Protein AF-A0A8T6YAH9-F1 (afdb_monomer)

Solvent-accessible surface area (backbone atoms only — not comparable to full-atom values): 8298 Å² total; per-residue (Å²): 131,83,70,80,77,78,72,64,67,62,47,77,46,62,54,82,71,55,46,74,66,52,45,48,53,35,43,75,65,72,21,39,48,51,38,29,37,60,87,86,50,88,73,58,69,43,68,39,98,89,64,56,21,28,54,4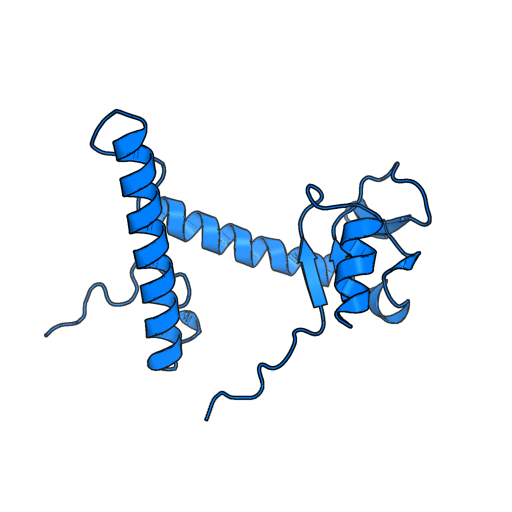2,87,64,40,65,74,90,46,64,88,46,44,60,70,59,56,53,55,51,56,58,54,50,53,40,51,48,43,39,38,64,62,67,38,68,89,62,68,98,67,83,56,71,67,56,51,52,52,53,54,48,52,54,49,51,52,47,52,51,44,29,51,50,17,57,74,72,71,37,65,85,39,47,55,40,68,68,57,79,74,79,67,86,125

Structure (mmCIF, N/CA/C/O backbone):
data_AF-A0A8T6YAH9-F1
#
_entry.id   AF-A0A8T6YAH9-F1
#
loop_
_atom_site.group_PDB
_atom_site.id
_atom_site.type_symbol
_atom_site.label_atom_id
_atom_site.label_alt_id
_atom_site.label_comp_id
_atom_site.label_asym_id
_atom_site.label_entity_id
_atom_site.label_seq_id
_atom_site.pdbx_PDB_ins_code
_atom_site.Cartn_x
_atom_site.Cartn_y
_atom_site.Cartn_z
_atom_site.occupancy
_atom_site.B_iso_or_equiv
_atom_site.auth_seq_id
_atom_site.auth_comp_id
_atom_site.auth_asym_id
_atom_site.auth_atom_id
_atom_site.pdbx_PDB_model_num
ATOM 1 N N . MET A 1 1 ? -14.591 8.799 -23.279 1.00 38.09 1 MET A N 1
ATOM 2 C CA . MET A 1 1 ? -15.288 8.832 -21.974 1.00 38.09 1 MET A CA 1
ATOM 3 C C . MET A 1 1 ? -14.310 8.413 -20.886 1.00 38.09 1 MET A C 1
ATOM 5 O O . MET A 1 1 ? -13.881 7.266 -20.896 1.00 38.09 1 MET A O 1
ATOM 9 N N . LYS A 1 2 ? -13.900 9.321 -19.988 1.00 38.56 2 LYS A N 1
ATOM 10 C CA . LYS A 1 2 ? -13.252 8.903 -18.735 1.00 38.56 2 LYS A CA 1
ATOM 11 C C . LYS A 1 2 ? -14.321 8.142 -17.951 1.00 38.56 2 LYS A C 1
ATOM 13 O O . LYS A 1 2 ? -15.363 8.721 -17.662 1.00 38.56 2 LYS A O 1
ATOM 18 N N . SER A 1 3 ? -14.105 6.855 -17.677 1.00 45.94 3 SER A N 1
ATOM 19 C CA . SER A 1 3 ? -14.873 6.149 -16.645 1.00 45.94 3 SER A CA 1
ATOM 20 C C . SER A 1 3 ? -14.916 7.053 -15.410 1.00 45.94 3 SER A C 1
ATOM 22 O O . SER A 1 3 ? -13.846 7.561 -15.054 1.00 45.94 3 SER A O 1
ATOM 24 N N . PRO A 1 4 ? -16.072 7.287 -14.757 1.00 51.59 4 PRO A N 1
ATOM 25 C CA . PRO A 1 4 ? -16.051 7.911 -13.441 1.00 51.59 4 PRO A CA 1
ATOM 26 C C . PRO A 1 4 ? -15.116 7.046 -12.599 1.00 51.59 4 PRO A C 1
ATOM 28 O O . PRO A 1 4 ? -15.291 5.826 -12.532 1.00 51.59 4 PRO A O 1
ATOM 31 N N . ALA A 1 5 ? -14.017 7.629 -12.124 1.00 63.75 5 ALA A N 1
ATOM 32 C CA . ALA A 1 5 ? -13.003 6.869 -11.416 1.00 63.75 5 ALA A CA 1
ATOM 33 C C . ALA A 1 5 ? -13.681 6.299 -10.171 1.00 63.75 5 ALA A C 1
ATOM 35 O O . ALA A 1 5 ? -14.076 7.052 -9.281 1.00 63.75 5 ALA A O 1
ATOM 36 N N . LYS A 1 6 ? -13.906 4.980 -10.155 1.00 73.50 6 LYS A N 1
ATOM 37 C CA . LYS A 1 6 ? -14.508 4.313 -9.009 1.00 73.50 6 LYS A CA 1
ATOM 38 C C . LYS A 1 6 ? -13.544 4.500 -7.850 1.00 73.50 6 LYS A C 1
ATOM 40 O O . LYS A 1 6 ? -12.430 3.983 -7.859 1.00 73.50 6 LYS A O 1
ATOM 45 N N . LYS A 1 7 ? -13.974 5.313 -6.902 1.00 78.19 7 LYS A N 1
ATOM 46 C CA . LYS A 1 7 ? -13.236 5.618 -5.692 1.00 78.19 7 LYS A CA 1
ATOM 47 C C . LYS A 1 7 ? -13.031 4.325 -4.890 1.00 78.19 7 LYS A C 1
ATOM 49 O O . LYS A 1 7 ? -13.962 3.516 -4.841 1.00 78.19 7 LYS A O 1
ATOM 54 N N . PRO A 1 8 ? -11.837 4.083 -4.325 1.00 87.81 8 PRO A N 1
ATOM 55 C CA . PRO A 1 8 ? -11.636 2.920 -3.471 1.00 87.81 8 PRO A CA 1
ATOM 56 C C . PRO A 1 8 ? -12.519 3.034 -2.222 1.00 87.81 8 PRO A C 1
ATOM 58 O O . PRO A 1 8 ? -12.844 4.135 -1.792 1.00 87.81 8 PRO A O 1
ATOM 61 N N . ASN A 1 9 ? -12.906 1.903 -1.634 1.00 90.62 9 ASN A N 1
ATOM 62 C CA . ASN A 1 9 ? -13.650 1.903 -0.367 1.00 90.62 9 ASN A CA 1
ATOM 63 C C . ASN A 1 9 ? -12.703 1.993 0.841 1.00 90.62 9 ASN A C 1
ATOM 65 O O . ASN A 1 9 ? -13.064 2.524 1.886 1.00 90.62 9 ASN A O 1
ATOM 69 N N . LEU A 1 10 ? -11.494 1.450 0.687 1.00 93.19 10 LEU A N 1
ATOM 70 C CA . LEU A 1 10 ? -10.485 1.284 1.729 1.00 93.19 10 LEU A CA 1
ATOM 71 C C . LEU A 1 10 ? -9.130 1.723 1.172 1.00 93.19 10 LEU A C 1
ATOM 73 O O . LEU A 1 10 ? -8.845 1.498 -0.009 1.00 93.19 10 LEU A O 1
ATOM 77 N N . ILE A 1 11 ? -8.284 2.286 2.025 1.00 92.31 11 ILE A N 1
ATOM 78 C CA . ILE A 1 11 ? -6.858 2.471 1.749 1.00 92.31 11 ILE A CA 1
ATOM 79 C C . ILE A 1 11 ? -6.056 1.780 2.844 1.00 92.31 11 ILE A C 1
ATOM 81 O O . ILE A 1 11 ? -6.457 1.794 4.004 1.00 92.31 11 ILE A O 1
ATOM 85 N N . MET A 1 12 ? -4.942 1.160 2.470 1.00 92.31 12 MET A N 1
ATOM 86 C CA . MET A 1 12 ? -4.072 0.440 3.394 1.00 92.31 12 MET A CA 1
ATOM 87 C C . MET A 1 12 ? -2.681 1.051 3.364 1.00 92.31 12 MET A C 1
ATOM 89 O O . MET A 1 12 ? -2.166 1.330 2.279 1.00 92.31 12 MET A O 1
ATOM 93 N N . SER A 1 13 ? -2.076 1.233 4.534 1.00 90.94 13 SER A N 1
ATOM 94 C CA . SER A 1 13 ? -0.696 1.704 4.653 1.00 90.94 13 SER A CA 1
ATOM 95 C C . SER A 1 13 ? 0.002 1.088 5.856 1.00 90.94 13 SER A C 1
ATOM 97 O O . SER A 1 13 ? -0.640 0.698 6.830 1.00 90.94 13 SER A O 1
ATOM 99 N N . ASP A 1 14 ? 1.328 1.031 5.775 1.00 89.44 14 ASP A N 1
ATOM 100 C CA . ASP A 1 14 ? 2.202 0.756 6.911 1.00 89.44 14 ASP A CA 1
ATOM 101 C C . ASP A 1 14 ? 2.135 1.871 7.973 1.00 89.44 14 ASP A C 1
ATOM 103 O O . ASP A 1 14 ? 1.393 2.846 7.845 1.00 89.44 14 ASP A O 1
ATOM 107 N N . ALA A 1 15 ? 2.931 1.724 9.034 1.00 90.00 15 ALA A N 1
ATOM 108 C CA . ALA A 1 15 ? 2.900 2.636 10.172 1.00 90.00 15 ALA A CA 1
ATOM 109 C C . ALA A 1 15 ? 3.579 3.994 9.937 1.00 90.00 15 ALA A C 1
ATOM 111 O O . ALA A 1 15 ? 3.476 4.878 10.785 1.00 90.00 15 ALA A O 1
ATOM 112 N N . GLY A 1 16 ? 4.294 4.177 8.821 1.00 88.44 16 GLY A N 1
ATOM 113 C CA . GLY A 1 16 ? 5.008 5.424 8.534 1.00 88.44 16 GLY A CA 1
ATOM 114 C C . GLY A 1 16 ? 4.069 6.634 8.412 1.00 88.44 16 GLY A C 1
ATOM 115 O O . GLY A 1 16 ? 4.321 7.649 9.057 1.00 88.44 16 GLY A O 1
ATOM 116 N N . PRO A 1 17 ? 2.979 6.535 7.629 1.00 89.44 17 PRO A N 1
ATOM 117 C CA . PRO A 1 17 ? 1.995 7.608 7.475 1.00 89.44 17 PRO A CA 1
ATOM 118 C C . PRO A 1 17 ? 1.003 7.784 8.637 1.00 89.44 17 PRO A C 1
ATOM 120 O O . PRO A 1 17 ? 0.131 8.651 8.543 1.00 89.44 17 PRO A O 1
ATOM 123 N N . ASP A 1 18 ? 1.076 6.988 9.713 1.00 94.62 18 ASP A N 1
ATOM 124 C CA . ASP A 1 18 ? 0.102 7.088 10.808 1.00 94.62 18 ASP A CA 1
ATOM 125 C C . ASP A 1 18 ? 0.130 8.461 11.484 1.00 94.62 18 ASP A C 1
ATOM 127 O O . ASP A 1 18 ? 1.120 8.893 12.072 1.00 94.62 18 ASP A O 1
ATOM 131 N N . SER A 1 19 ? -1.007 9.142 11.420 1.00 94.31 19 SER A N 1
ATOM 132 C CA . SER A 1 19 ? -1.287 10.384 12.133 1.00 94.31 19 SER A CA 1
ATOM 133 C C . SER A 1 19 ? -2.792 10.625 12.137 1.00 94.31 19 SER A C 1
ATOM 135 O O . SER A 1 19 ? -3.508 10.154 11.246 1.00 94.31 19 SER A O 1
ATOM 137 N N . HIS A 1 20 ? -3.290 11.390 13.109 1.00 95.31 20 HIS A N 1
ATOM 138 C CA . HIS A 1 20 ? -4.692 11.815 13.097 1.00 95.31 20 HIS A CA 1
ATOM 139 C C . HIS A 1 20 ? -5.032 12.572 11.803 1.00 95.31 20 HIS A C 1
ATOM 141 O O . HIS A 1 20 ? -6.075 12.317 11.210 1.00 95.31 20 HIS A O 1
ATOM 147 N N . ASP A 1 21 ? -4.130 13.432 11.323 1.00 95.75 21 ASP A N 1
ATOM 148 C CA . ASP A 1 21 ? -4.335 14.217 10.101 1.00 95.75 21 ASP A CA 1
ATOM 149 C C . ASP A 1 21 ? -4.445 13.329 8.858 1.00 95.75 21 ASP A C 1
ATOM 151 O O . ASP A 1 21 ? -5.353 13.513 8.050 1.00 95.75 21 ASP A O 1
ATOM 155 N N . SER A 1 22 ? -3.587 12.310 8.730 1.00 94.81 22 SER A N 1
ATOM 156 C CA . SER A 1 22 ? -3.652 11.383 7.592 1.00 94.81 22 SER A CA 1
ATOM 157 C C . SER A 1 22 ? -4.929 10.544 7.605 1.00 94.81 22 SER A C 1
ATOM 159 O O . SER A 1 22 ? -5.567 10.381 6.567 1.00 94.81 22 SER A O 1
ATOM 161 N N . ASN A 1 23 ? -5.350 10.051 8.773 1.00 95.62 23 ASN A N 1
ATOM 162 C CA . ASN A 1 23 ? -6.596 9.292 8.889 1.00 95.62 23 ASN A CA 1
ATOM 163 C C . ASN A 1 23 ? -7.826 10.166 8.579 1.00 95.62 23 ASN A C 1
ATOM 165 O O . ASN A 1 23 ? -8.707 9.743 7.830 1.00 95.62 23 ASN A O 1
ATOM 169 N N . LYS A 1 24 ? -7.866 11.403 9.094 1.00 95.94 24 LYS A N 1
ATOM 170 C CA . LYS A 1 24 ? -8.941 12.366 8.809 1.00 95.94 24 LYS A CA 1
ATOM 171 C C . LYS A 1 24 ? -9.010 12.723 7.331 1.00 95.94 24 LYS A C 1
ATOM 173 O O . LYS A 1 24 ? -10.094 12.681 6.764 1.00 95.94 24 LYS A O 1
ATOM 178 N N . LEU A 1 25 ? -7.870 12.984 6.693 1.00 95.56 25 LEU A N 1
ATOM 179 C CA . LEU A 1 25 ? -7.809 13.271 5.261 1.00 95.56 25 LEU A CA 1
ATOM 180 C C . LEU A 1 25 ? -8.445 12.141 4.443 1.00 95.56 25 LEU A C 1
ATOM 182 O O . LEU A 1 25 ? -9.273 12.380 3.570 1.00 95.56 25 LEU A O 1
ATOM 186 N N . VAL A 1 26 ? -8.098 10.890 4.743 1.00 94.69 26 VAL A N 1
ATOM 187 C CA . VAL A 1 26 ? -8.670 9.722 4.058 1.00 94.69 26 VAL A CA 1
ATOM 188 C C . VAL A 1 26 ? -10.194 9.652 4.243 1.00 94.69 26 VAL A C 1
ATOM 190 O O . VAL A 1 26 ? -10.918 9.399 3.274 1.00 94.69 26 VAL A O 1
ATOM 193 N N . LEU A 1 27 ? -10.690 9.945 5.448 1.00 94.69 27 LEU A N 1
ATOM 194 C CA . LEU A 1 27 ? -12.124 10.002 5.745 1.00 94.69 27 LEU A CA 1
ATOM 195 C C . LEU A 1 27 ? -12.849 11.169 5.061 1.00 94.69 27 LEU A C 1
ATOM 197 O O . LEU A 1 27 ? -13.990 10.996 4.639 1.00 94.69 27 LEU A O 1
ATOM 201 N N . GLU A 1 28 ? -12.216 12.335 4.901 1.00 95.38 28 GLU A N 1
ATOM 202 C CA . GLU A 1 28 ? -12.757 13.464 4.121 1.00 95.38 28 GLU A CA 1
ATOM 203 C C . GLU A 1 28 ? -12.943 13.067 2.658 1.00 95.38 28 GLU A C 1
ATOM 205 O O . GLU A 1 28 ? -13.967 13.344 2.027 1.00 95.38 28 GLU A O 1
ATOM 210 N N . TYR A 1 29 ? -11.991 12.296 2.138 1.00 93.31 29 TYR A N 1
ATOM 211 C CA . TYR A 1 29 ? -12.164 11.570 0.900 1.00 93.31 29 TYR A CA 1
ATOM 212 C C . TYR A 1 29 ? -13.037 10.335 1.083 1.00 93.31 29 TYR A C 1
ATOM 214 O O . TYR A 1 29 ? -12.878 9.439 0.287 1.00 93.31 29 TYR A O 1
ATOM 222 N N . GLY A 1 30 ? -13.990 10.224 2.008 1.00 93.31 30 GLY A N 1
ATOM 223 C CA . GLY A 1 30 ? -14.966 9.120 2.123 1.00 93.31 30 GLY A CA 1
ATOM 224 C C . GLY A 1 30 ? -14.414 7.705 1.889 1.00 93.31 30 GLY A C 1
ATOM 225 O O . GLY A 1 30 ? -15.095 6.888 1.272 1.00 93.31 30 GLY A O 1
ATOM 226 N N . ILE A 1 31 ? -13.161 7.468 2.273 1.00 95.62 31 ILE A N 1
ATOM 227 C CA . ILE A 1 31 ? -12.437 6.201 2.186 1.00 95.62 31 ILE A CA 1
ATOM 228 C C . ILE A 1 31 ? -12.153 5.785 3.627 1.00 95.62 31 ILE A C 1
ATOM 230 O O . ILE A 1 31 ? -11.948 6.634 4.489 1.00 95.62 31 ILE A O 1
ATOM 234 N N . ILE A 1 32 ? -12.142 4.487 3.908 1.00 95.69 32 ILE A N 1
ATOM 235 C CA . ILE A 1 32 ? -11.821 3.981 5.244 1.00 95.69 32 ILE A CA 1
ATOM 236 C C . ILE A 1 32 ? -10.296 3.786 5.358 1.00 95.69 32 ILE A C 1
ATOM 238 O O . ILE A 1 32 ? -9.728 3.040 4.548 1.00 95.69 32 ILE A O 1
ATOM 242 N N . PRO A 1 33 ? -9.617 4.429 6.328 1.00 95.44 33 PRO A N 1
ATOM 243 C CA . PRO A 1 33 ? -8.186 4.255 6.544 1.00 95.44 33 PRO A CA 1
ATOM 244 C C . PRO A 1 33 ? -7.888 2.974 7.331 1.00 95.44 33 PRO A C 1
ATOM 246 O O . PRO A 1 33 ? -8.233 2.851 8.499 1.00 95.44 33 PRO A O 1
ATOM 249 N N . ILE A 1 34 ? -7.188 2.032 6.704 1.00 95.31 34 ILE A N 1
ATOM 250 C CA . ILE A 1 34 ? -6.576 0.870 7.361 1.00 95.31 34 ILE A CA 1
ATOM 251 C C . ILE A 1 34 ? -5.068 1.135 7.444 1.00 95.31 34 ILE A C 1
ATOM 253 O O . ILE A 1 34 ? -4.268 0.600 6.675 1.00 95.31 34 ILE A O 1
ATOM 257 N N . ILE A 1 35 ? -4.688 2.058 8.323 1.00 94.75 35 ILE A N 1
ATOM 258 C CA . ILE A 1 35 ? -3.300 2.490 8.512 1.00 94.75 35 ILE A CA 1
ATOM 259 C C . ILE A 1 35 ? -2.806 1.895 9.826 1.00 94.75 35 ILE A C 1
ATOM 261 O O . ILE A 1 35 ? -3.440 2.095 10.865 1.00 94.75 35 ILE A O 1
ATOM 265 N N . ALA A 1 36 ? -1.704 1.148 9.780 1.00 94.88 36 ALA A N 1
ATOM 266 C CA . ALA A 1 36 ? -1.121 0.590 10.993 1.00 94.88 36 ALA A CA 1
ATOM 267 C C . ALA A 1 36 ? -0.685 1.717 11.939 1.00 94.88 36 ALA A C 1
ATOM 269 O O . ALA A 1 36 ? -0.042 2.670 11.526 1.00 94.88 36 ALA A O 1
ATOM 270 N N . ALA A 1 37 ? -1.017 1.604 13.215 1.00 95.50 37 ALA A N 1
ATOM 271 C CA . ALA A 1 37 ? -0.632 2.532 14.265 1.00 95.50 37 ALA A CA 1
ATOM 272 C C . ALA A 1 37 ? 0.404 1.884 15.187 1.00 95.50 37 ALA A C 1
ATOM 274 O O . ALA A 1 37 ? 0.605 0.669 15.183 1.00 95.50 37 ALA A O 1
ATOM 275 N N . ARG A 1 38 ? 1.063 2.692 16.019 1.00 92.56 38 ARG A N 1
ATOM 276 C CA . ARG A 1 38 ? 1.870 2.163 17.123 1.00 92.56 38 ARG A CA 1
ATOM 277 C C . ARG A 1 38 ? 0.951 1.754 18.271 1.00 92.56 38 ARG A C 1
ATOM 279 O O . ARG A 1 38 ? -0.069 2.393 18.506 1.00 92.56 38 ARG A O 1
ATOM 286 N N . GLU A 1 39 ? 1.348 0.738 19.030 1.00 92.44 39 GLU A N 1
ATOM 287 C CA . GLU A 1 39 ? 0.591 0.277 20.205 1.00 92.44 39 GLU A CA 1
ATOM 288 C C . GLU A 1 39 ? 0.394 1.388 21.252 1.00 92.44 39 GLU A C 1
ATOM 290 O O . GLU A 1 39 ? -0.636 1.450 21.912 1.00 92.44 39 GLU A O 1
ATOM 295 N N . ASN A 1 40 ? 1.358 2.304 21.363 1.00 90.94 40 ASN A N 1
ATOM 296 C CA . ASN A 1 40 ? 1.321 3.448 22.272 1.00 90.94 40 ASN A CA 1
ATOM 297 C C . ASN A 1 40 ? 0.808 4.749 21.626 1.00 90.94 40 ASN A C 1
ATOM 299 O O . ASN A 1 40 ? 1.017 5.830 22.182 1.00 90.94 40 ASN A O 1
ATOM 303 N N . SER A 1 41 ? 0.191 4.678 20.443 1.00 90.25 41 SER A N 1
ATOM 304 C CA . SER A 1 41 ? -0.425 5.843 19.808 1.00 90.25 41 SER A CA 1
ATOM 305 C C . SER A 1 41 ? -1.563 6.394 20.679 1.00 90.25 41 SER A C 1
ATOM 307 O O . SER A 1 41 ? -2.320 5.648 21.291 1.00 90.25 41 SER A O 1
ATOM 309 N N . VAL A 1 42 ? -1.696 7.722 20.723 1.00 89.00 42 VAL A N 1
ATOM 310 C CA . VAL A 1 42 ? -2.770 8.402 21.466 1.00 89.00 42 VAL A CA 1
ATOM 311 C C . VAL A 1 42 ? -4.131 8.080 20.844 1.00 89.00 42 VAL A C 1
ATOM 313 O O . VAL A 1 42 ? -4.282 8.227 19.633 1.00 89.00 42 VAL A O 1
ATOM 316 N N . GLY A 1 43 ? -5.115 7.707 21.665 1.00 88.19 43 GLY A N 1
ATOM 317 C CA . GLY A 1 43 ? -6.491 7.424 21.240 1.00 88.19 43 GLY A CA 1
ATOM 318 C C . GLY A 1 43 ? -6.896 5.963 21.440 1.00 88.19 43 GLY A C 1
ATOM 319 O O . GLY A 1 43 ? -6.212 5.201 22.120 1.00 88.19 43 GLY A O 1
ATOM 320 N N . GLU A 1 44 ? -8.037 5.577 20.867 1.00 92.50 44 GLU A N 1
ATOM 321 C CA . GLU A 1 44 ? -8.498 4.185 20.875 1.00 92.50 44 GLU A CA 1
ATOM 322 C C . GLU A 1 44 ? -7.667 3.355 19.890 1.00 92.50 44 GLU A C 1
ATOM 324 O O . GLU A 1 44 ? -7.694 3.607 18.681 1.00 92.50 44 GLU A O 1
ATOM 329 N N . ILE A 1 45 ? -6.953 2.353 20.405 1.00 95.19 45 ILE A N 1
ATOM 330 C CA . ILE A 1 45 ? -6.161 1.420 19.604 1.00 95.19 45 ILE A CA 1
ATOM 331 C C . ILE A 1 45 ? -6.825 0.048 19.600 1.00 95.19 45 ILE A C 1
ATOM 333 O O . ILE A 1 45 ? -7.074 -0.549 20.645 1.00 95.19 45 ILE A O 1
ATOM 337 N N . ILE A 1 46 ? -7.077 -0.461 18.399 1.00 94.69 46 ILE A N 1
ATOM 338 C CA . ILE A 1 46 ? -7.541 -1.823 18.166 1.00 94.69 46 ILE A CA 1
ATOM 339 C C . ILE A 1 46 ? -6.326 -2.668 17.842 1.00 94.69 46 ILE A C 1
ATOM 341 O O . ILE A 1 46 ? -5.622 -2.389 16.872 1.00 94.69 46 ILE A O 1
ATOM 345 N N . LYS A 1 47 ? -6.111 -3.711 18.637 1.00 95.31 4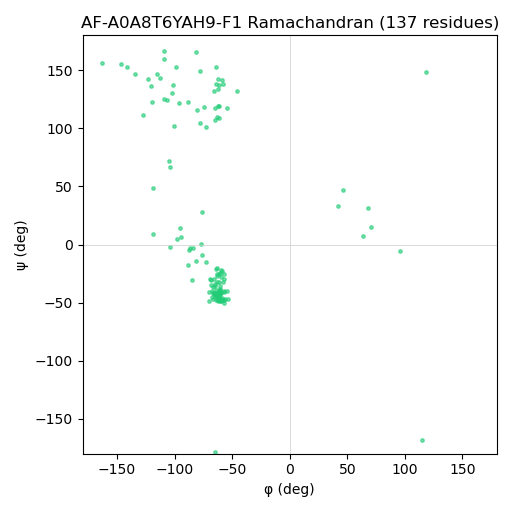7 LYS A N 1
ATOM 346 C CA . LYS A 1 47 ? -5.065 -4.701 18.412 1.00 95.31 47 LYS A CA 1
ATOM 347 C C . LYS A 1 47 ? -5.682 -5.964 17.826 1.00 95.31 47 LYS A C 1
ATOM 349 O O . LYS A 1 47 ? -6.688 -6.457 18.332 1.00 95.31 47 LYS A O 1
ATOM 354 N N . THR A 1 48 ? -5.099 -6.457 16.745 1.00 92.75 48 THR A N 1
ATOM 355 C CA . THR A 1 48 ? -5.455 -7.752 16.154 1.00 92.75 48 THR A CA 1
ATOM 356 C C . THR A 1 48 ? -4.756 -8.891 16.896 1.00 92.75 48 THR A C 1
ATOM 358 O O . THR A 1 48 ? -3.801 -8.657 17.640 1.00 92.75 48 THR A O 1
ATOM 361 N N . ASP A 1 49 ? -5.194 -10.130 16.667 1.00 87.94 49 ASP A N 1
ATOM 362 C CA . ASP A 1 49 ? -4.588 -11.324 17.278 1.00 87.94 49 ASP A CA 1
ATOM 363 C C . ASP A 1 49 ? -3.098 -11.486 16.917 1.00 87.94 49 ASP A C 1
ATOM 365 O O . ASP A 1 49 ? -2.317 -12.027 17.697 1.00 87.94 49 ASP A O 1
ATOM 369 N N . GLU A 1 50 ? -2.691 -10.970 15.755 1.00 87.00 50 GLU A N 1
ATOM 370 C CA . GLU A 1 50 ? -1.315 -11.018 15.242 1.00 87.00 50 GLU A CA 1
ATOM 371 C C . GLU A 1 50 ? -0.447 -9.852 15.749 1.00 87.00 50 GLU A C 1
ATOM 373 O O . GLU A 1 50 ? 0.758 -9.807 15.507 1.00 87.00 50 GLU A O 1
ATOM 378 N N . GLY A 1 51 ? -1.038 -8.931 16.515 1.00 90.44 51 GLY A N 1
ATOM 379 C CA . GLY A 1 51 ? -0.343 -7.824 17.166 1.00 90.44 51 GLY A CA 1
ATOM 380 C C . GLY A 1 51 ? -0.362 -6.503 16.396 1.00 90.44 51 GLY A C 1
ATOM 381 O O . GLY A 1 51 ? 0.060 -5.491 16.960 1.00 90.44 51 GLY A O 1
ATOM 382 N N . ASP A 1 52 ? -0.896 -6.469 15.172 1.00 93.56 52 ASP A N 1
ATOM 383 C CA . ASP A 1 52 ? -1.074 -5.217 14.431 1.00 93.56 52 ASP A CA 1
ATOM 384 C C . ASP A 1 52 ? -2.066 -4.297 15.141 1.00 93.56 52 ASP A C 1
ATOM 386 O O . ASP A 1 52 ? -3.114 -4.740 15.622 1.00 93.56 52 ASP A O 1
ATOM 390 N N . CYS A 1 53 ? -1.732 -3.011 15.185 1.00 95.81 53 CYS A N 1
ATOM 391 C CA . CYS A 1 53 ? -2.489 -1.980 15.884 1.00 95.81 53 CYS A CA 1
ATOM 392 C C . CYS A 1 53 ? -3.102 -0.989 14.886 1.00 95.81 53 CYS A C 1
ATOM 394 O O . CYS A 1 53 ? -2.463 -0.638 13.899 1.00 95.81 53 CYS A O 1
ATOM 396 N N . PHE A 1 54 ? -4.313 -0.498 15.155 1.00 96.00 54 PHE A N 1
ATOM 397 C CA . PHE A 1 54 ? -5.030 0.468 14.309 1.00 96.00 54 PHE A CA 1
ATOM 398 C C . PHE A 1 54 ? -5.782 1.492 15.160 1.00 96.00 54 PHE A C 1
ATOM 400 O O . PHE A 1 54 ? -6.219 1.176 16.264 1.00 96.00 54 PHE A O 1
ATOM 407 N N . ARG A 1 55 ? -5.998 2.704 14.638 1.00 95.06 55 ARG A N 1
ATOM 408 C CA . ARG A 1 55 ? -6.814 3.729 15.311 1.00 95.06 55 ARG A CA 1
ATOM 409 C C . ARG A 1 55 ? -8.299 3.432 15.141 1.00 95.06 55 ARG A C 1
ATOM 411 O O . ARG A 1 55 ? -8.864 3.659 14.072 1.00 95.06 55 ARG A O 1
ATOM 418 N N . GLY A 1 56 ? -8.934 2.940 16.200 1.00 93.94 56 GLY A N 1
ATOM 419 C CA . GLY A 1 56 ? -10.326 2.496 16.160 1.00 93.94 56 GLY A CA 1
ATOM 420 C C . GLY A 1 56 ? -11.326 3.604 15.846 1.00 93.94 56 GLY A C 1
ATOM 421 O O . GLY A 1 56 ? -12.303 3.360 15.144 1.00 93.94 56 GLY A O 1
ATOM 422 N N . GLU A 1 57 ? -11.028 4.834 16.268 1.00 94.62 57 GLU A N 1
ATOM 423 C CA . GLU A 1 57 ? -11.862 6.024 16.045 1.00 94.62 57 GLU A CA 1
ATOM 424 C C . GLU A 1 57 ? -12.125 6.340 14.558 1.00 94.62 57 GLU A C 1
ATOM 426 O O . GLU A 1 57 ? -13.119 6.990 14.237 1.00 94.62 57 GLU A O 1
ATOM 431 N N . TYR A 1 58 ? -11.266 5.870 13.644 1.00 95.38 58 TYR A N 1
ATOM 432 C CA . TYR A 1 58 ? -11.365 6.143 12.204 1.00 95.38 58 TYR A CA 1
ATOM 433 C C . TYR A 1 58 ? -11.891 4.962 11.388 1.00 95.38 58 TYR A C 1
ATOM 435 O O . TYR A 1 58 ? -12.060 5.074 10.173 1.00 95.38 58 TYR A O 1
ATOM 443 N N . ILE A 1 59 ? -12.156 3.828 12.037 1.00 95.31 59 ILE A N 1
ATOM 444 C CA . ILE A 1 59 ? -12.523 2.583 11.370 1.00 95.31 59 ILE A CA 1
ATOM 445 C C . ILE A 1 59 ? -13.911 2.157 11.856 1.00 95.31 59 ILE A C 1
ATOM 447 O O . ILE A 1 59 ? -14.091 1.937 13.056 1.00 95.31 59 ILE A O 1
ATOM 451 N N . PRO A 1 60 ? -14.896 1.972 10.959 1.00 94.88 60 PRO A N 1
ATOM 452 C CA . PRO A 1 60 ? -16.209 1.476 11.353 1.00 94.88 60 PRO A CA 1
ATOM 453 C C . PRO A 1 60 ? -16.133 0.094 12.024 1.00 94.88 60 PRO A C 1
ATOM 455 O O . PRO A 1 60 ? -15.356 -0.775 11.611 1.00 94.88 60 PRO A O 1
ATOM 458 N N . ARG A 1 61 ? -16.956 -0.116 13.061 1.00 93.31 61 ARG A N 1
ATOM 459 C CA . ARG A 1 61 ? -16.913 -1.315 13.923 1.00 93.31 61 ARG A CA 1
ATOM 460 C C . ARG A 1 61 ? -17.082 -2.625 13.161 1.00 93.31 61 ARG A C 1
ATOM 462 O O . ARG A 1 61 ? -16.524 -3.641 13.571 1.00 93.31 61 ARG A O 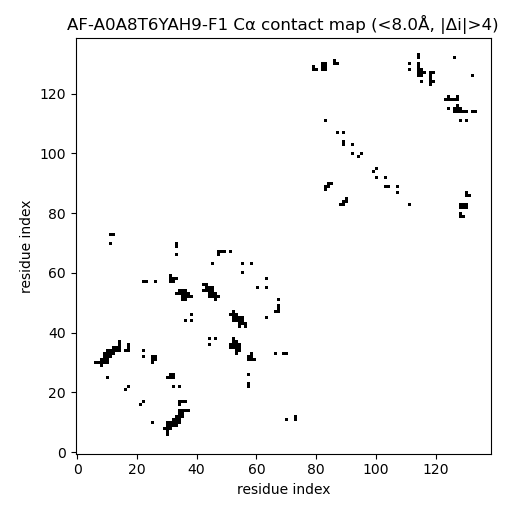1
ATOM 469 N N . GLU A 1 62 ? -17.813 -2.624 12.050 1.00 93.56 62 GLU A N 1
ATOM 470 C CA . GLU A 1 62 ? -18.005 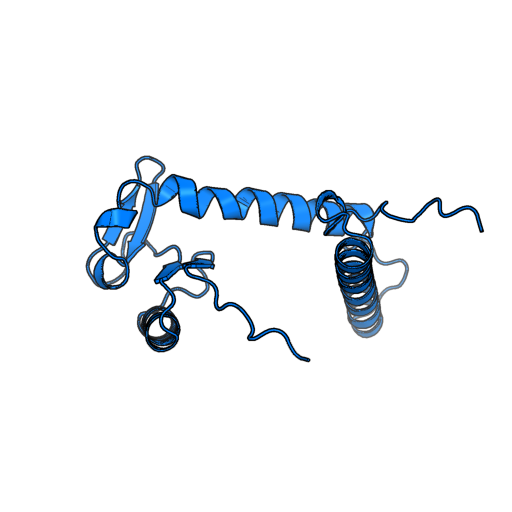-3.812 11.218 1.00 93.56 62 GLU A CA 1
ATOM 471 C C . GLU A 1 62 ? -16.692 -4.366 10.638 1.00 93.56 62 GLU A C 1
ATOM 473 O O . GLU A 1 62 ? -16.595 -5.571 10.400 1.00 93.56 62 GLU A O 1
ATOM 478 N N . TYR A 1 63 ? -15.659 -3.529 10.476 1.00 93.88 63 TYR A N 1
ATOM 479 C CA . TYR A 1 63 ? -14.358 -3.951 9.950 1.00 93.88 63 TYR A CA 1
ATOM 480 C C . TYR A 1 63 ? -13.399 -4.448 11.031 1.00 93.88 63 TYR A C 1
ATOM 482 O O . TYR A 1 63 ? -12.453 -5.159 10.703 1.00 93.88 63 TYR A O 1
ATOM 490 N N . HIS A 1 64 ? -13.636 -4.133 12.311 1.00 92.94 64 HIS A N 1
ATOM 491 C CA . HIS A 1 64 ? -12.691 -4.408 13.407 1.00 92.94 64 HIS A CA 1
ATOM 492 C C . HIS A 1 64 ? -12.286 -5.884 13.476 1.00 92.94 64 HIS A C 1
ATOM 494 O O . HIS A 1 64 ? -11.116 -6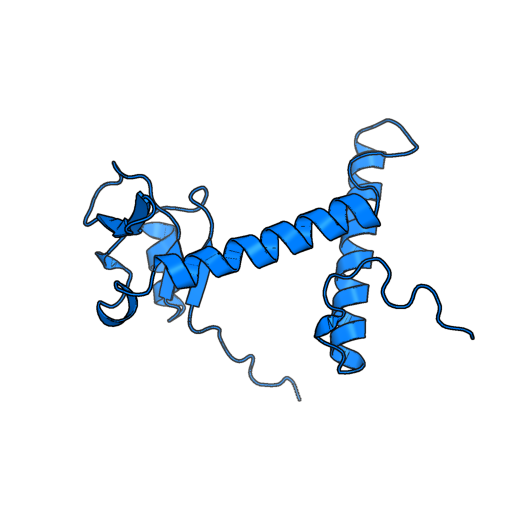.208 13.649 1.00 92.94 64 HIS A O 1
ATOM 500 N N . ARG A 1 65 ? -13.244 -6.791 13.248 1.00 91.88 65 ARG A N 1
ATOM 501 C CA . ARG A 1 65 ? -13.028 -8.249 13.295 1.00 91.88 65 ARG A CA 1
ATOM 502 C C . ARG A 1 65 ? -12.228 -8.806 12.116 1.00 91.88 65 ARG A C 1
ATOM 504 O O . ARG A 1 65 ? -11.814 -9.959 12.164 1.00 91.88 65 ARG A O 1
ATOM 511 N N . ILE A 1 66 ? -12.067 -8.033 11.044 1.00 93.06 66 ILE A N 1
ATOM 512 C CA . ILE A 1 66 ? -11.383 -8.458 9.815 1.00 93.06 66 ILE A CA 1
ATOM 513 C C . ILE A 1 66 ? -10.146 -7.610 9.505 1.00 93.06 66 ILE A C 1
ATOM 515 O O . ILE A 1 66 ? -9.571 -7.771 8.432 1.00 93.06 66 ILE A O 1
ATOM 519 N N . LEU A 1 67 ? -9.717 -6.738 10.427 1.00 93.06 67 LEU A N 1
ATOM 520 C CA . LEU A 1 67 ? -8.595 -5.820 10.216 1.00 93.06 67 LEU A CA 1
ATOM 521 C C . LEU A 1 67 ? -7.293 -6.525 9.845 1.00 93.06 67 LEU A C 1
ATOM 523 O O . LEU A 1 67 ? -6.691 -6.138 8.850 1.00 93.06 67 LEU A O 1
ATOM 527 N N . GLY A 1 68 ? -6.912 -7.582 10.570 1.00 91.12 68 GLY A N 1
ATOM 528 C CA . GLY A 1 68 ? -5.704 -8.359 10.253 1.00 91.12 68 GLY A CA 1
ATOM 529 C C . GLY A 1 68 ? -5.746 -8.900 8.823 1.00 91.12 68 GLY A C 1
ATOM 530 O O . GLY A 1 68 ? -4.898 -8.577 8.005 1.00 91.12 68 GLY A O 1
ATOM 531 N N . ARG A 1 69 ? -6.853 -9.559 8.451 1.00 90.81 69 ARG A N 1
ATOM 532 C CA . ARG A 1 69 ? -7.046 -10.100 7.092 1.00 90.81 69 ARG A CA 1
ATOM 533 C C . ARG A 1 69 ? -7.024 -9.037 5.995 1.00 90.81 69 ARG A C 1
ATOM 535 O O . ARG A 1 69 ? -6.597 -9.319 4.879 1.00 90.81 69 ARG A O 1
ATOM 542 N N . LEU A 1 70 ? -7.558 -7.845 6.269 1.00 91.38 70 LEU A N 1
ATOM 543 C CA . LEU A 1 70 ? -7.465 -6.725 5.333 1.00 91.38 70 LEU A CA 1
ATOM 544 C C . LEU A 1 70 ? -6.010 -6.279 5.208 1.00 91.38 70 LEU A C 1
ATOM 546 O O . LEU A 1 70 ? -5.512 -6.134 4.096 1.00 91.38 70 LEU A O 1
ATOM 550 N N . TYR A 1 71 ? -5.324 -6.115 6.334 1.00 91.25 71 TYR A N 1
ATOM 551 C CA . TYR A 1 71 ? -3.944 -5.661 6.382 1.00 91.25 71 TYR A CA 1
ATOM 552 C C . TYR A 1 71 ? -2.961 -6.649 5.730 1.00 91.25 71 TYR A C 1
ATOM 554 O O . TYR A 1 71 ? -2.055 -6.215 5.017 1.00 91.25 71 TYR A O 1
ATOM 562 N N . ASP A 1 72 ? -3.212 -7.957 5.821 1.00 89.31 72 ASP A N 1
ATOM 563 C CA . ASP A 1 72 ? -2.441 -9.019 5.155 1.00 89.31 72 ASP A CA 1
ATOM 564 C C . ASP A 1 72 ? -2.367 -8.871 3.631 1.00 89.31 72 ASP A C 1
ATOM 566 O O . ASP A 1 72 ? -1.413 -9.317 2.982 1.00 89.31 72 ASP A O 1
ATOM 570 N N . LEU A 1 73 ? -3.347 -8.197 3.016 1.00 86.69 73 LEU A N 1
ATOM 571 C CA . LEU A 1 73 ? -3.315 -7.906 1.581 1.00 86.69 73 LEU A CA 1
ATOM 572 C C . LEU A 1 73 ? -2.093 -7.052 1.201 1.00 86.69 73 LEU A C 1
ATOM 574 O O . LEU A 1 73 ? -1.618 -7.134 0.062 1.00 86.69 73 LEU A O 1
ATOM 578 N N . ARG A 1 74 ? -1.531 -6.284 2.145 1.00 85.62 74 ARG A N 1
ATOM 579 C CA . ARG A 1 74 ? -0.284 -5.529 1.964 1.00 85.62 74 ARG A CA 1
ATOM 580 C C . ARG A 1 74 ? 0.891 -6.448 1.640 1.00 85.62 74 ARG A C 1
ATOM 582 O O . ARG A 1 74 ? 1.670 -6.128 0.744 1.00 85.62 74 ARG A O 1
ATOM 589 N N . THR A 1 75 ? 0.989 -7.621 2.266 1.00 82.88 75 THR A N 1
ATOM 590 C CA . THR A 1 75 ? 2.080 -8.576 2.012 1.00 82.88 75 THR A CA 1
ATOM 591 C C . THR A 1 75 ? 2.098 -9.049 0.557 1.00 82.88 75 THR A C 1
ATOM 593 O O . THR A 1 75 ? 3.164 -9.270 -0.021 1.00 82.88 75 THR A O 1
ATOM 596 N N . ILE A 1 76 ? 0.936 -9.155 -0.096 1.00 79.00 76 ILE A N 1
ATOM 597 C CA . ILE A 1 76 ? 0.856 -9.478 -1.531 1.00 79.00 76 ILE A CA 1
ATOM 598 C C . ILE A 1 76 ? 1.500 -8.362 -2.365 1.00 79.00 76 ILE A C 1
ATOM 600 O O . ILE A 1 76 ? 2.234 -8.639 -3.319 1.00 79.00 76 ILE A O 1
ATOM 604 N N . ILE A 1 77 ? 1.255 -7.102 -2.000 1.00 77.62 77 ILE A N 1
ATOM 605 C CA . ILE A 1 77 ? 1.845 -5.933 -2.663 1.00 77.62 77 ILE A CA 1
ATOM 606 C C . ILE A 1 77 ? 3.360 -5.910 -2.447 1.00 77.62 77 ILE A C 1
ATOM 608 O O . ILE A 1 77 ? 4.098 -5.686 -3.405 1.00 77.62 77 ILE A O 1
ATOM 612 N N . GLU A 1 78 ? 3.835 -6.196 -1.237 1.00 78.56 78 GLU A N 1
ATOM 613 C CA . GLU A 1 78 ? 5.265 -6.257 -0.910 1.00 78.56 78 GLU A CA 1
ATOM 614 C C . GLU A 1 78 ? 5.990 -7.365 -1.672 1.00 78.56 78 GLU A C 1
ATOM 616 O O . GLU A 1 78 ? 7.049 -7.127 -2.253 1.00 78.56 78 GLU A O 1
ATOM 621 N N . ARG A 1 79 ? 5.391 -8.556 -1.769 1.00 79.12 79 ARG A N 1
ATOM 622 C CA . ARG A 1 79 ? 5.920 -9.644 -2.604 1.00 79.12 79 ARG A CA 1
ATOM 623 C C . ARG A 1 79 ? 6.009 -9.224 -4.070 1.00 79.12 79 ARG A C 1
ATOM 625 O O . ARG A 1 79 ? 7.020 -9.473 -4.722 1.00 79.12 79 ARG A O 1
ATOM 632 N N . LYS A 1 80 ? 4.995 -8.522 -4.590 1.00 73.12 80 LYS A N 1
ATOM 633 C CA . LYS A 1 80 ? 5.040 -7.966 -5.951 1.00 73.12 80 LYS A CA 1
ATOM 634 C C . LYS A 1 80 ? 6.097 -6.861 -6.107 1.00 73.12 80 LYS A C 1
ATOM 636 O O . LYS A 1 80 ? 6.753 -6.827 -7.144 1.00 73.12 80 LYS A O 1
ATOM 641 N N . ASN A 1 81 ? 6.316 -6.009 -5.096 1.00 74.38 81 ASN A N 1
ATOM 642 C CA . ASN A 1 81 ? 7.431 -5.046 -5.079 1.00 74.38 81 ASN A CA 1
ATOM 643 C C . ASN A 1 81 ? 8.771 -5.780 -5.188 1.00 74.38 81 ASN A C 1
ATOM 645 O O . ASN A 1 81 ? 9.612 -5.412 -6.003 1.00 74.38 81 ASN A O 1
ATOM 649 N N . SER A 1 82 ? 8.957 -6.833 -4.391 1.00 75.81 82 SER A N 1
ATOM 650 C CA . SER A 1 82 ? 10.183 -7.631 -4.388 1.00 75.81 82 SER A CA 1
ATOM 651 C C . SER A 1 82 ? 10.447 -8.263 -5.755 1.00 75.81 82 SER A C 1
ATOM 653 O O . SER A 1 82 ? 11.558 -8.160 -6.272 1.00 75.81 82 SER A O 1
ATOM 655 N N . ASN A 1 83 ? 9.411 -8.804 -6.406 1.00 75.69 83 ASN A N 1
ATOM 656 C CA . ASN A 1 83 ? 9.530 -9.330 -7.765 1.00 75.69 83 ASN A CA 1
ATOM 657 C C . ASN A 1 83 ? 10.030 -8.275 -8.754 1.00 75.69 83 ASN A C 1
ATOM 659 O O . ASN A 1 83 ? 10.863 -8.597 -9.590 1.00 75.69 83 ASN A O 1
ATOM 663 N N . GLU A 1 84 ? 9.564 -7.027 -8.670 1.00 72.81 84 GLU A N 1
ATOM 664 C CA . GLU A 1 84 ? 10.070 -5.937 -9.515 1.00 72.81 84 GLU A CA 1
ATOM 665 C C . GLU A 1 84 ? 11.518 -5.568 -9.196 1.00 72.81 84 GLU A C 1
ATOM 667 O O . GLU A 1 84 ? 12.294 -5.315 -10.115 1.00 72.81 84 GLU A O 1
ATOM 672 N N . VAL A 1 85 ? 11.897 -5.550 -7.916 1.00 74.56 85 VAL A N 1
ATOM 673 C CA . VAL A 1 85 ? 13.283 -5.295 -7.504 1.00 74.56 85 VAL A CA 1
ATOM 674 C C . VAL A 1 85 ? 14.213 -6.360 -8.077 1.00 74.56 85 VAL A C 1
ATOM 676 O O . VAL A 1 85 ? 15.209 -6.008 -8.700 1.00 74.56 85 VAL A O 1
ATOM 679 N N . VAL A 1 86 ? 13.863 -7.640 -7.937 1.00 76.94 86 VAL A N 1
ATOM 680 C CA . VAL A 1 86 ? 14.663 -8.763 -8.450 1.00 76.94 86 VAL A CA 1
ATOM 681 C C . VAL A 1 86 ? 14.620 -8.819 -9.978 1.00 76.94 86 VAL A C 1
ATOM 683 O O . VAL A 1 86 ? 15.652 -8.907 -10.633 1.00 76.94 86 VAL A O 1
ATOM 686 N N . GLY A 1 87 ? 13.431 -8.731 -10.574 1.00 75.06 87 GLY A N 1
ATOM 687 C CA . GLY A 1 87 ? 13.230 -8.903 -12.012 1.00 75.06 87 GLY A CA 1
ATOM 688 C C . GLY A 1 87 ? 13.814 -7.780 -12.869 1.00 75.06 87 GLY A C 1
ATOM 689 O O . GLY A 1 87 ? 14.236 -8.047 -13.991 1.00 75.06 87 GLY A O 1
ATOM 690 N N . TYR A 1 88 ? 13.876 -6.551 -12.346 1.00 74.75 88 TYR A N 1
ATOM 691 C CA . TYR A 1 88 ? 14.572 -5.428 -12.989 1.00 74.75 88 TYR A CA 1
ATOM 692 C C . TYR A 1 88 ? 15.986 -5.194 -12.435 1.00 74.75 88 TYR A C 1
ATOM 694 O O . TYR A 1 88 ? 16.627 -4.221 -12.820 1.00 74.75 88 TYR A O 1
ATOM 702 N N . ASN A 1 89 ? 16.456 -6.056 -11.529 1.00 77.31 89 ASN A N 1
ATOM 703 C CA . ASN A 1 89 ? 17.717 -5.928 -10.800 1.00 77.31 89 ASN A CA 1
ATOM 704 C C . ASN A 1 89 ? 17.959 -4.518 -10.221 1.00 77.31 89 ASN A C 1
ATOM 706 O O . ASN A 1 89 ? 19.025 -3.929 -10.369 1.00 77.31 89 ASN A O 1
ATOM 710 N N . ARG A 1 90 ? 16.945 -3.936 -9.568 1.00 76.38 90 ARG A N 1
ATOM 711 C CA . ARG A 1 90 ? 16.981 -2.537 -9.096 1.00 76.38 90 ARG A CA 1
ATOM 712 C C . ARG A 1 90 ? 18.041 -2.272 -8.027 1.00 76.38 90 ARG A C 1
ATOM 714 O O . ARG A 1 90 ? 18.408 -1.118 -7.822 1.00 76.38 90 ARG A O 1
ATOM 721 N N . SER A 1 91 ? 18.491 -3.318 -7.340 1.00 75.56 91 SER A N 1
ATOM 722 C CA . SER A 1 91 ? 19.503 -3.231 -6.285 1.00 75.56 91 SER A CA 1
ATOM 723 C C . SER A 1 91 ? 20.931 -3.168 -6.826 1.00 75.56 91 SER A C 1
ATOM 725 O O . SER A 1 91 ? 21.838 -2.804 -6.082 1.00 75.56 91 SER A O 1
ATOM 727 N N . GLU A 1 92 ? 21.142 -3.490 -8.104 1.00 77.69 92 GLU A N 1
ATOM 728 C CA . GLU A 1 92 ? 22.463 -3.522 -8.725 1.00 77.69 92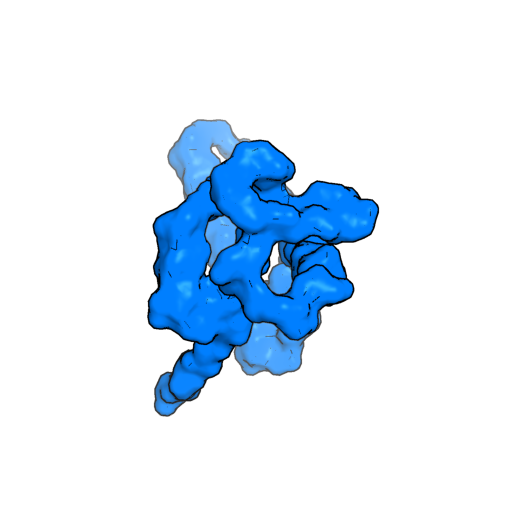 GLU A CA 1
ATOM 729 C C . GLU A 1 92 ? 22.461 -2.675 -9.995 1.00 77.69 92 GLU A C 1
ATOM 731 O O . GLU A 1 92 ? 21.829 -2.997 -11.000 1.00 77.69 92 GLU A O 1
ATOM 736 N N . MET A 1 93 ? 23.188 -1.562 -9.954 1.00 79.88 93 MET A N 1
ATOM 737 C CA . MET A 1 93 ? 23.323 -0.670 -11.097 1.00 79.88 93 MET A CA 1
ATOM 738 C C . MET A 1 93 ? 24.674 -0.896 -11.788 1.00 79.88 93 MET A C 1
ATOM 740 O O . MET A 1 93 ? 25.694 -0.973 -11.101 1.00 79.88 93 MET A O 1
ATOM 744 N N . PRO A 1 94 ? 24.723 -0.940 -13.134 1.00 76.00 94 PRO A N 1
ATOM 745 C CA . PRO A 1 94 ? 25.974 -1.164 -13.863 1.00 76.00 94 PRO A CA 1
ATOM 746 C C . PRO A 1 94 ? 26.991 -0.023 -13.706 1.00 76.00 94 PRO A C 1
ATOM 748 O O . PRO A 1 94 ? 28.195 -0.260 -13.748 1.00 76.00 94 PRO A O 1
ATOM 751 N N . ASN A 1 95 ? 26.520 1.210 -13.506 1.00 85.56 95 ASN A N 1
ATOM 752 C CA . ASN A 1 95 ? 27.356 2.404 -13.367 1.00 85.56 95 ASN A CA 1
ATOM 753 C C . ASN A 1 95 ? 27.330 2.925 -11.925 1.00 85.56 95 ASN A C 1
ATOM 755 O O . ASN A 1 95 ? 26.407 2.632 -11.176 1.00 85.56 95 ASN A O 1
ATOM 759 N N . ARG A 1 96 ? 28.325 3.723 -11.521 1.00 84.56 96 ARG A N 1
ATOM 760 C CA . ARG A 1 96 ? 28.352 4.402 -10.211 1.00 84.56 96 ARG A CA 1
ATOM 761 C C . ARG A 1 96 ? 27.892 5.859 -10.340 1.00 84.56 96 ARG A C 1
ATOM 763 O O . ARG A 1 96 ? 28.089 6.476 -11.381 1.00 84.56 96 ARG A O 1
ATOM 770 N N . GLY A 1 97 ? 27.341 6.419 -9.260 1.00 91.38 97 GLY A N 1
ATOM 771 C CA . GLY A 1 97 ? 26.977 7.840 -9.154 1.00 91.38 97 GLY A CA 1
ATOM 772 C C . GLY A 1 97 ? 25.482 8.081 -8.928 1.00 91.38 97 GLY A C 1
ATOM 773 O O . GLY A 1 97 ? 24.639 7.312 -9.385 1.00 91.38 97 GLY A O 1
ATOM 774 N N . ILE A 1 98 ? 25.154 9.160 -8.2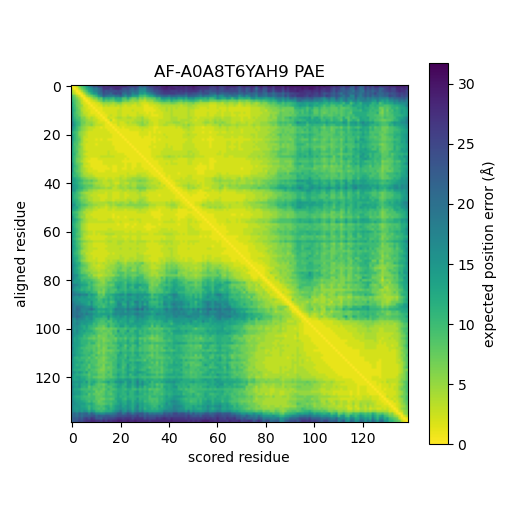09 1.00 90.25 98 ILE A N 1
ATOM 775 C CA . ILE A 1 98 ? 23.776 9.468 -7.790 1.00 90.25 98 ILE A CA 1
ATOM 776 C C . ILE A 1 98 ? 22.845 9.763 -8.972 1.00 90.25 98 ILE A C 1
ATOM 778 O O . ILE A 1 98 ? 21.688 9.349 -8.957 1.00 90.25 98 ILE A O 1
ATOM 782 N N . ASP A 1 99 ? 23.347 10.417 -10.018 1.00 91.62 99 ASP A N 1
ATOM 783 C CA . ASP A 1 99 ? 22.542 10.744 -11.197 1.00 91.62 99 ASP A CA 1
ATOM 784 C C . ASP A 1 99 ? 22.199 9.491 -11.999 1.00 91.62 99 ASP A C 1
ATOM 786 O O . ASP A 1 99 ? 21.045 9.290 -12.378 1.00 91.62 99 ASP A O 1
ATOM 790 N N . TRP A 1 100 ? 23.164 8.580 -12.151 1.00 88.88 100 TRP A N 1
ATOM 791 C CA . TRP A 1 100 ? 22.905 7.261 -12.719 1.00 88.88 100 TRP A CA 1
ATOM 792 C C . TRP A 1 100 ? 21.893 6.483 -11.880 1.00 88.88 100 TRP A C 1
ATOM 794 O O . TRP A 1 100 ? 20.977 5.896 -12.455 1.00 88.88 100 TRP A O 1
ATOM 804 N N . ALA A 1 101 ? 21.989 6.542 -10.544 1.00 86.56 101 ALA A N 1
ATOM 805 C CA . ALA A 1 101 ? 21.052 5.859 -9.647 1.00 86.56 101 ALA A CA 1
ATOM 806 C C . ALA A 1 101 ? 19.620 6.360 -9.862 1.00 86.56 101 ALA A C 1
ATOM 808 O O . ALA A 1 101 ? 18.691 5.569 -10.025 1.00 86.56 101 ALA A O 1
ATOM 809 N N . ARG A 1 102 ? 19.451 7.684 -9.947 1.00 88.44 102 ARG A N 1
ATOM 810 C CA . ARG A 1 102 ? 18.164 8.324 -10.243 1.00 88.44 102 ARG A CA 1
ATOM 811 C C . ARG A 1 102 ? 17.627 7.906 -11.608 1.00 88.44 102 ARG A C 1
ATOM 813 O O . ARG A 1 102 ? 16.464 7.512 -11.694 1.00 88.44 102 ARG A O 1
ATOM 820 N N . CYS A 1 103 ? 18.451 7.946 -12.654 1.00 89.50 103 CYS A N 1
ATOM 821 C CA . CYS A 1 103 ? 18.062 7.515 -13.998 1.00 89.50 103 CYS A CA 1
ATOM 822 C C . CYS A 1 103 ? 17.637 6.040 -14.026 1.00 89.50 103 CYS A C 1
ATOM 824 O O . CYS A 1 103 ? 16.566 5.721 -14.539 1.00 89.50 103 CYS A O 1
ATOM 826 N N . PHE A 1 104 ? 18.430 5.146 -13.433 1.00 87.56 104 PHE A N 1
ATOM 827 C CA . PHE A 1 104 ? 18.176 3.706 -13.427 1.00 87.56 104 PHE A CA 1
ATOM 828 C C . PHE A 1 104 ? 16.888 3.341 -12.676 1.00 87.56 104 PHE A C 1
ATOM 830 O O . PHE A 1 104 ? 16.051 2.594 -13.195 1.00 87.56 104 PHE A O 1
ATOM 837 N N . VAL A 1 105 ? 16.670 3.931 -11.494 1.00 85.31 105 VAL A N 1
ATOM 838 C CA . VAL A 1 105 ? 15.424 3.763 -10.729 1.00 85.31 105 VAL A CA 1
ATOM 839 C C . VAL A 1 105 ? 14.228 4.321 -11.504 1.00 85.31 105 VAL A C 1
ATOM 841 O O . VAL A 1 105 ? 13.177 3.679 -11.555 1.00 85.31 105 VAL A O 1
ATOM 844 N N . SER A 1 106 ? 14.382 5.478 -12.153 1.00 89.19 106 SER A N 1
ATOM 845 C CA . SER A 1 106 ? 13.306 6.111 -12.927 1.00 89.19 106 SER A CA 1
ATOM 846 C C . SER A 1 106 ? 12.892 5.260 -14.126 1.00 89.19 106 SER A C 1
ATOM 848 O O . SER A 1 106 ? 11.705 4.986 -14.291 1.00 89.19 106 SER A O 1
ATOM 850 N N . ILE A 1 107 ? 13.853 4.773 -14.918 1.00 89.00 107 ILE A N 1
ATOM 851 C CA . ILE A 1 107 ? 13.594 3.868 -16.048 1.00 89.00 107 ILE A CA 1
ATOM 852 C C . ILE A 1 107 ? 12.908 2.595 -15.552 1.00 89.00 107 ILE A C 1
ATOM 854 O O . ILE A 1 107 ? 11.884 2.196 -16.098 1.00 89.00 107 ILE A O 1
ATOM 858 N N . SER A 1 108 ? 13.407 1.997 -14.469 1.00 85.31 108 SER A N 1
ATOM 859 C CA . SER A 1 108 ? 12.811 0.789 -13.891 1.00 85.31 108 SER A CA 1
ATOM 860 C C . SER A 1 108 ? 11.362 1.008 -13.438 1.00 85.31 108 SER A C 1
ATOM 862 O O . SER A 1 108 ? 10.522 0.119 -13.604 1.00 85.31 108 SER A O 1
ATOM 864 N N . ASN A 1 109 ? 11.045 2.180 -12.875 1.00 86.50 109 ASN A N 1
ATOM 865 C CA . ASN A 1 109 ? 9.683 2.562 -12.495 1.00 86.50 109 ASN A CA 1
ATOM 866 C C . ASN A 1 109 ? 8.780 2.758 -13.714 1.00 86.50 109 ASN A C 1
ATOM 868 O O . ASN A 1 109 ? 7.666 2.238 -13.731 1.00 86.50 109 ASN A O 1
ATOM 872 N N . ILE A 1 110 ? 9.268 3.450 -14.746 1.00 90.19 110 ILE A N 1
ATOM 873 C CA . ILE A 1 110 ? 8.535 3.636 -16.003 1.00 90.19 110 ILE A CA 1
ATOM 874 C C . ILE A 1 110 ? 8.216 2.273 -16.627 1.00 90.19 110 ILE A C 1
ATOM 876 O O . ILE A 1 110 ? 7.061 2.012 -16.953 1.00 90.19 110 ILE A O 1
ATOM 880 N N . THR A 1 111 ? 9.189 1.365 -16.720 1.00 88.62 111 THR A N 1
ATOM 881 C CA . THR A 1 111 ? 8.990 0.018 -17.277 1.00 88.62 111 THR A CA 1
ATOM 882 C C . THR A 1 111 ? 7.971 -0.797 -16.475 1.00 88.62 111 THR A C 1
ATOM 884 O O . THR A 1 111 ? 7.105 -1.452 -17.060 1.00 88.62 111 THR A O 1
ATOM 887 N N . ALA A 1 112 ? 8.007 -0.721 -15.139 1.00 86.50 112 ALA A N 1
ATOM 888 C CA . ALA A 1 112 ? 7.014 -1.376 -14.286 1.00 86.50 112 ALA A CA 1
ATOM 889 C C . ALA A 1 112 ? 5.592 -0.839 -14.538 1.00 86.50 112 ALA A C 1
ATOM 891 O O . ALA A 1 112 ? 4.654 -1.622 -14.710 1.00 86.50 112 ALA A O 1
ATOM 892 N N . LEU A 1 113 ? 5.438 0.486 -14.645 1.00 89.81 113 LEU A N 1
ATOM 893 C CA . LEU A 1 113 ? 4.157 1.127 -14.952 1.00 89.81 113 LEU A CA 1
ATOM 894 C C . LEU A 1 113 ? 3.656 0.781 -16.358 1.00 89.81 113 LEU A C 1
ATOM 896 O O . LEU A 1 113 ? 2.474 0.485 -16.524 1.00 89.81 113 LEU A O 1
ATOM 900 N N . LEU A 1 114 ? 4.535 0.763 -17.363 1.00 91.69 114 LEU A N 1
ATOM 901 C CA . LEU A 1 114 ? 4.191 0.365 -18.731 1.00 91.69 114 LEU A CA 1
ATOM 902 C C . LEU A 1 114 ? 3.755 -1.101 -18.804 1.00 91.69 114 LEU A C 1
ATOM 904 O O . LEU A 1 114 ? 2.790 -1.420 -19.497 1.00 91.69 114 LEU A O 1
ATOM 908 N N . THR A 1 115 ? 4.409 -1.984 -18.048 1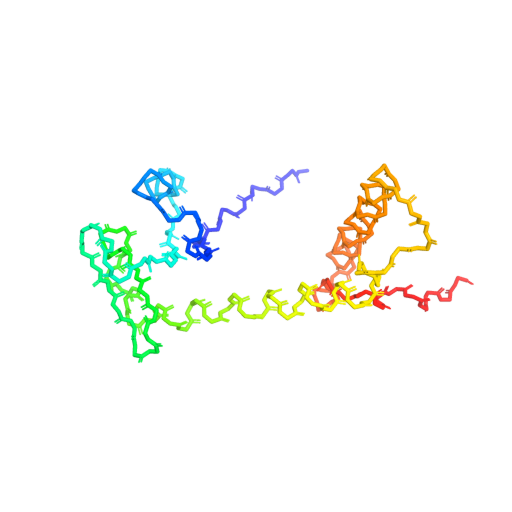.00 89.19 115 THR A N 1
ATOM 909 C CA . THR A 1 115 ? 4.020 -3.397 -17.942 1.00 89.19 115 THR A CA 1
ATOM 910 C C . THR A 1 115 ? 2.622 -3.531 -17.342 1.00 89.19 115 THR A C 1
ATOM 912 O O . THR A 1 115 ? 1.775 -4.229 -17.900 1.00 89.19 115 THR A O 1
ATOM 915 N N . ALA A 1 116 ? 2.344 -2.813 -16.248 1.00 89.56 116 ALA A N 1
ATOM 916 C CA . ALA A 1 116 ? 1.024 -2.797 -15.622 1.00 89.56 116 ALA A CA 1
ATOM 917 C C . ALA A 1 116 ? -0.052 -2.216 -16.555 1.00 89.56 116 ALA A C 1
ATOM 919 O O . ALA A 1 116 ? -1.128 -2.794 -16.695 1.00 89.56 116 ALA A O 1
ATOM 920 N N . LEU A 1 117 ? 0.246 -1.113 -17.245 1.00 92.62 117 LEU A N 1
ATOM 921 C CA . LEU A 1 117 ? -0.664 -0.507 -18.214 1.00 92.62 117 LEU A CA 1
ATOM 922 C C . LEU 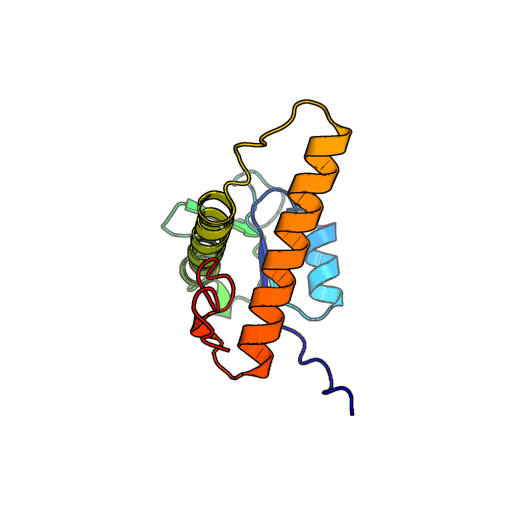A 1 117 ? -0.974 -1.471 -19.364 1.00 92.62 117 LEU A C 1
ATOM 924 O O . LEU A 1 117 ? -2.136 -1.623 -19.734 1.00 92.62 117 LEU A O 1
ATOM 928 N N . THR A 1 118 ? 0.044 -2.142 -19.901 1.00 92.38 118 THR A N 1
ATOM 929 C CA . THR A 1 118 ? -0.112 -3.122 -20.984 1.00 92.38 118 THR A CA 1
ATOM 930 C C . THR A 1 118 ? -0.970 -4.294 -20.525 1.00 92.38 118 THR A C 1
ATOM 932 O O . THR A 1 118 ? -1.940 -4.626 -21.199 1.00 92.38 118 THR A O 1
ATOM 935 N N . ALA A 1 119 ? -0.691 -4.852 -19.344 1.00 90.75 119 ALA A N 1
ATOM 936 C CA . ALA A 1 119 ? -1.487 -5.906 -18.718 1.00 90.75 119 ALA A CA 1
ATOM 937 C C . ALA A 1 119 ? -2.975 -5.523 -18.608 1.00 90.75 119 ALA A C 1
ATOM 939 O O . ALA A 1 119 ? -3.839 -6.292 -19.034 1.00 90.75 119 ALA A O 1
ATOM 940 N N . CYS A 1 120 ? -3.273 -4.305 -18.142 1.00 90.50 120 CYS A N 1
ATOM 941 C CA . CYS A 1 120 ? -4.638 -3.775 -18.104 1.00 90.50 120 CYS A CA 1
ATOM 942 C C . CYS A 1 120 ? -5.260 -3.665 -19.504 1.00 90.50 120 CYS A C 1
ATOM 944 O O . CYS A 1 120 ? -6.422 -4.018 -19.698 1.00 90.50 120 CYS A O 1
ATOM 946 N N . LYS A 1 121 ? -4.505 -3.169 -20.492 1.00 90.19 121 LYS A N 1
ATOM 947 C CA . LYS A 1 121 ? -4.994 -2.965 -21.866 1.00 90.19 121 LYS A CA 1
ATOM 948 C C . LYS A 1 121 ? -5.282 -4.272 -22.604 1.00 90.19 121 LYS A C 1
ATOM 950 O O . LYS A 1 121 ? -6.193 -4.287 -23.423 1.00 90.19 121 LYS A O 1
ATOM 955 N N . VAL A 1 122 ? -4.559 -5.350 -22.299 1.00 92.00 122 VAL A N 1
ATOM 956 C CA . VAL A 1 122 ? -4.778 -6.682 -22.894 1.00 92.00 122 VAL A CA 1
ATOM 957 C C . VAL A 1 122 ? -5.692 -7.582 -22.049 1.00 92.00 122 VAL A C 1
ATOM 959 O O . VAL A 1 122 ? -5.838 -8.763 -22.349 1.00 92.00 122 VAL A O 1
ATOM 962 N N . GLY A 1 123 ? -6.289 -7.055 -20.973 1.00 89.94 123 GLY A N 1
ATOM 963 C CA . GLY A 1 123 ? -7.191 -7.806 -20.092 1.00 89.94 123 GLY A CA 1
ATOM 964 C C . GLY A 1 123 ? -6.510 -8.876 -19.228 1.00 89.94 123 GLY A C 1
ATOM 965 O O . GLY A 1 123 ? -7.189 -9.731 -18.664 1.00 89.94 123 GLY A O 1
ATOM 966 N N . ARG A 1 124 ? -5.179 -8.845 -19.099 1.00 89.38 124 ARG A N 1
ATOM 967 C CA . ARG A 1 124 ? -4.378 -9.812 -18.330 1.00 89.38 124 ARG A CA 1
ATOM 968 C C . ARG A 1 124 ? -3.912 -9.216 -17.010 1.00 89.38 124 ARG A C 1
ATOM 970 O O . ARG A 1 124 ? -2.724 -8.997 -16.791 1.00 89.38 124 ARG A O 1
ATOM 977 N N . ASN A 1 125 ? -4.862 -8.948 -16.116 1.00 87.06 125 ASN A N 1
ATOM 978 C CA . ASN A 1 125 ? -4.586 -8.337 -14.808 1.00 87.06 125 ASN A CA 1
ATOM 979 C C . ASN A 1 125 ? -3.630 -9.173 -13.933 1.00 87.06 125 ASN A C 1
ATOM 981 O O . ASN A 1 125 ? -2.968 -8.634 -13.048 1.00 87.06 125 ASN A O 1
ATOM 985 N N . ASP A 1 126 ? -3.517 -10.476 -14.196 1.00 85.44 126 ASP A N 1
ATOM 986 C CA . ASP A 1 126 ? -2.550 -11.375 -13.563 1.00 85.44 126 ASP A CA 1
ATOM 987 C C . ASP A 1 126 ? -1.087 -10.999 -13.867 1.00 85.44 126 ASP A C 1
ATOM 989 O O . ASP A 1 126 ? -0.212 -11.226 -13.033 1.00 85.44 126 ASP A O 1
ATOM 993 N N . LEU A 1 127 ? -0.829 -10.348 -15.009 1.00 86.94 127 LEU A N 1
ATOM 994 C CA . LEU A 1 127 ? 0.501 -9.894 -15.433 1.00 86.94 127 LEU A CA 1
ATOM 995 C C . LEU A 1 127 ? 0.908 -8.537 -14.834 1.00 86.94 127 LEU A C 1
ATOM 997 O O . LEU A 1 127 ? 2.028 -8.069 -15.051 1.00 86.94 127 LEU A O 1
ATOM 1001 N N . ILE A 1 128 ? 0.027 -7.889 -14.066 1.00 85.75 128 ILE A N 1
ATOM 1002 C CA . ILE A 1 128 ? 0.353 -6.644 -13.367 1.00 85.75 128 ILE A CA 1
ATOM 1003 C C . ILE A 1 128 ? 1.486 -6.918 -12.371 1.00 85.75 128 ILE A C 1
ATOM 1005 O O . ILE A 1 128 ? 1.320 -7.693 -11.417 1.00 85.75 128 ILE A O 1
ATOM 1009 N N . ARG A 1 129 ? 2.612 -6.217 -12.589 1.00 78.56 129 ARG A N 1
ATOM 1010 C CA . ARG A 1 129 ? 3.866 -6.317 -11.819 1.00 78.56 129 ARG A CA 1
ATOM 1011 C C . ARG A 1 129 ? 4.603 -7.648 -11.983 1.00 78.56 129 ARG A C 1
ATOM 1013 O O . ARG A 1 129 ? 5.261 -8.114 -11.057 1.00 78.56 129 ARG A O 1
ATOM 1020 N N . ALA A 1 130 ? 4.484 -8.267 -13.156 1.00 85.62 130 ALA A N 1
ATOM 1021 C CA . ALA A 1 130 ? 5.291 -9.411 -13.562 1.00 85.62 130 ALA A CA 1
ATOM 1022 C C . ALA A 1 130 ? 6.411 -8.933 -14.512 1.00 85.62 130 ALA A C 1
ATOM 1024 O O . ALA A 1 130 ? 6.135 -8.699 -15.685 1.00 85.62 130 ALA A O 1
ATOM 1025 N N . PRO A 1 131 ? 7.672 -8.782 -14.059 1.00 82.75 131 PRO A N 1
ATOM 1026 C CA . PRO A 1 131 ? 8.752 -8.201 -14.877 1.00 82.75 131 PRO A CA 1
ATOM 1027 C C . PRO A 1 131 ? 9.114 -9.001 -16.133 1.00 82.75 131 PRO A C 1
ATOM 1029 O O . PRO A 1 131 ? 9.718 -8.474 -17.060 1.00 82.75 131 PRO A O 1
ATOM 1032 N N . SER A 1 132 ? 8.763 -10.287 -16.173 1.00 82.69 132 SER A N 1
ATOM 1033 C CA . SER A 1 132 ? 8.939 -11.148 -17.345 1.00 82.69 132 SER A CA 1
ATOM 1034 C C . SER A 1 132 ? 7.760 -11.098 -18.321 1.00 82.69 132 SER A C 1
ATOM 1036 O O . SER A 1 132 ? 7.830 -11.724 -19.384 1.00 82.69 132 SER A O 1
ATOM 1038 N N . ALA A 1 133 ? 6.681 -10.383 -17.984 1.00 83.75 133 ALA A N 1
ATOM 1039 C CA . ALA A 1 133 ? 5.543 -10.222 -18.873 1.00 83.75 133 ALA A CA 1
ATOM 1040 C C . ALA A 1 133 ? 6.003 -9.596 -20.191 1.00 83.75 133 ALA A C 1
ATOM 1042 O O . ALA A 1 133 ? 6.836 -8.694 -20.214 1.00 83.75 133 ALA A O 1
ATOM 1043 N N . PHE A 1 134 ? 5.473 -10.110 -21.300 1.00 83.50 134 PHE A N 1
ATOM 1044 C CA . PHE A 1 134 ? 5.756 -9.607 -22.647 1.00 83.50 134 PHE A CA 1
ATOM 1045 C C . PHE A 1 134 ? 7.224 -9.730 -23.113 1.00 83.50 134 PHE A C 1
ATOM 1047 O O . PHE A 1 134 ? 7.547 -9.299 -24.214 1.00 83.50 134 PHE A O 1
ATOM 1054 N N . ARG A 1 135 ? 8.110 -10.400 -22.354 1.00 78.00 135 ARG A N 1
ATOM 1055 C CA . ARG A 1 135 ? 9.521 -10.624 -22.740 1.00 78.00 135 ARG A CA 1
ATOM 1056 C C . ARG A 1 135 ? 9.683 -11.466 -24.013 1.00 78.00 135 ARG A C 1
ATOM 1058 O O . ARG A 1 135 ? 10.707 -11.379 -24.680 1.00 78.00 135 ARG A O 1
ATOM 1065 N N . ARG A 1 136 ? 8.695 -12.309 -24.323 1.00 68.94 136 ARG A N 1
ATOM 1066 C CA . ARG A 1 136 ? 8.659 -13.187 -25.505 1.00 68.94 136 ARG A CA 1
ATOM 1067 C C . ARG A 1 136 ? 7.468 -12.861 -26.402 1.00 68.94 136 ARG A C 1
ATOM 1069 O O . ARG A 1 136 ? 6.705 -13.749 -26.766 1.00 68.94 136 ARG A O 1
ATOM 1076 N N . LEU A 1 137 ? 7.274 -11.586 -26.717 1.00 63.31 137 LEU A N 1
ATOM 1077 C CA . LEU A 1 137 ? 6.455 -11.244 -27.872 1.00 63.31 137 LEU A CA 1
ATOM 1078 C C . LEU A 1 137 ? 7.289 -11.586 -29.109 1.00 63.31 137 LEU A C 1
ATOM 1080 O O . LEU A 1 137 ? 8.232 -10.873 -29.436 1.00 63.31 137 LEU A O 1
ATOM 1084 N N . SER A 1 138 ? 7.008 -12.730 -29.731 1.00 53.47 138 SER A N 1
ATOM 1085 C CA . SER A 1 138 ? 7.453 -12.984 -31.099 1.00 53.47 138 SER A CA 1
ATOM 1086 C C . SER A 1 138 ? 6.734 -11.971 -31.987 1.00 53.47 138 SER A C 1
ATOM 1088 O O . SER A 1 138 ? 5.513 -12.063 -32.143 1.00 53.47 138 SER A O 1
ATOM 1090 N N . VAL A 1 139 ? 7.473 -10.978 -32.470 1.00 54.22 139 VAL A N 1
ATOM 1091 C CA . VAL A 1 139 ? 7.048 -10.104 -33.568 1.00 54.22 139 VAL A CA 1
ATOM 1092 C C . VAL A 1 139 ? 7.440 -10.776 -34.871 1.00 54.22 139 VAL A C 1
ATOM 1094 O O . VAL A 1 139 ? 8.583 -11.287 -34.920 1.00 54.22 139 VAL A O 1
#

Radius of gyration: 18.96 Å; Cα contacts (8 Å, |Δi|>4): 146; chains: 1; bounding box: 46×27×56 Å

Secondary structure (DSSP, 8-state):
--------SEEEE-STT-SHHHHHHHHHTT-EEEEEE-TT-SS-EEEPTTS-EEEGGGS-HHHHTTHHHHHTHHHHHHHHHHHHHHHTTTT--SS-SHHHHHHHHHHHHHHHHHHHHHHHHTT-GGGTT-TTTTTT---

Mean predicted aligned error: 7.98 Å

pLDDT: mean 86.13, std 11.04, range [38.09, 96.0]

Foldseek 3Di:
DPDPPPDEQEDEEEAPPDDPVSLVVCVVVNHQYLYFHDPPDPADWQADPVGTIDHPVRHDPVCSPCSVVVNVVVVVVVVLVVQLCVLLVLVDQPDDDDVSNVVSVVVSVVLLVVQCVVCVVVVNNVRNSRSCPPVPPPD

Sequence (139 aa):
MKSPAKKPNLIMSDAGPDSHDSNKLVLEYGIIPIIAARENSVGEIIKTDEGDCFRGEYIPREYHRILGRLYDLRTIIERKNSNEVVGYNRSEMPNRGIDWARCFVSISNITALLTALTACKVGRNDLIRAPSAFRRLSV